Protein AF-A0A7S1NNT5-F1 (afdb_monomer_lite)

Foldseek 3Di:
DVLVVCPPPPPRDNVVSVVVLVVQLVVQLVVVCVVCVVVVHDDDPPDRDPCSNPNDQQDPVQLCPDPLLVVVVPDPDPVVLNVVLVVVSVLLNVQSVCVVVVHDRDDDDLDDDDDDDPPPCSVVSLLSSLVSCVSSVVDVDSDDDDDDPVQQDDPDPPVSVVSD

Sequence (164 aa):
RRLGRRRGTPGFGNARAVRTVFDQVRARQAARIKREQEDGDTPNLFLFVRDDLLGPRVTEQYIHSRDSYRELQAMEGLVPVKELVDTLVTLLVQNAEREELEKPLQYTVLNRIFLGNPGTGKTTVARIYAQLLADMGLLSKGEVLHKNPSDFIGSVLGSSEQQT

pLDDT: mean 88.94, std 9.74, range [48.22, 97.19]

Secondary structure (DSSP, 8-state):
-HHHHTTTSTT--HHHHHHHHHHHHHHHHHHHHHHHHHTT----TT---HHHHH-SPP-HHHHHTSHHHHHHHHSSS-HHHHHHHHHHHHHHHHHHHHHHTTPPPP-----------TTSSHHHHHHHHHHHHHHTTSSS--------GGGG--SSTT-HHHH-

InterPro domains:
  IPR000641 CbxX/CfxQ [PR00819] (71-85)
  IPR000641 CbxX/CfxQ [PR00819] (111-126)
  IPR000641 CbxX/CfxQ [PR00819] (149-163)
  IPR027417 P-loop containing nucleoside triphosphate hydrolase [G3DSA:3.40.50.300] (58-164)
  IPR027417 P-loop containing nucleoside triphosphate hydrolase [SSF52540] (82-162)
  IPR041627 CbbX, AAA lid domain [PF17866] (5-53)
  IPR050773 CbxX/CfxQ RuBisCO activation and ESX secretion [PTHR43392] (71-164)

Organism: NCBI:txid73025

Radius of gyration: 20.4 Å; chains: 1; bounding box: 50×32×65 Å

Structure (mmCIF, N/CA/C/O backbone):
data_AF-A0A7S1NNT5-F1
#
_entry.id   AF-A0A7S1NNT5-F1
#
loop_
_atom_site.group_PDB
_atom_site.id
_atom_site.type_symbol
_atom_site.label_atom_id
_atom_site.label_alt_id
_atom_site.label_comp_id
_atom_site.label_asym_id
_atom_site.label_entity_id
_atom_site.label_seq_id
_atom_site.pdbx_PDB_ins_code
_atom_site.Cartn_x
_atom_site.Cartn_y
_atom_site.Cartn_z
_atom_site.occupancy
_atom_site.B_iso_or_equiv
_atom_site.auth_seq_id
_atom_site.auth_comp_id
_atom_site.auth_asym_id
_atom_site.auth_atom_id
_atom_site.pdbx_PDB_model_num
ATOM 1 N N . ARG A 1 1 ? -21.087 4.881 -1.288 1.00 74.69 1 ARG A N 1
ATOM 2 C CA . ARG A 1 1 ? -20.471 5.314 -2.577 1.00 74.69 1 ARG A CA 1
ATOM 3 C C . ARG A 1 1 ? -19.445 4.326 -3.157 1.00 74.69 1 ARG A C 1
ATOM 5 O O . ARG A 1 1 ? -19.497 4.119 -4.364 1.00 74.69 1 ARG A O 1
ATOM 12 N N . ARG A 1 2 ? -18.579 3.667 -2.358 1.00 80.75 2 ARG A N 1
ATOM 13 C CA . ARG A 1 2 ? -17.596 2.659 -2.842 1.00 80.75 2 ARG A CA 1
ATOM 14 C C . ARG A 1 2 ? -18.181 1.608 -3.799 1.00 80.75 2 ARG A C 1
ATOM 16 O O . ARG A 1 2 ? -17.662 1.425 -4.891 1.00 80.75 2 ARG A O 1
ATOM 23 N N . LEU A 1 3 ? -19.307 0.992 -3.427 1.00 84.25 3 LEU A N 1
ATOM 24 C CA . LEU A 1 3 ? -20.035 0.040 -4.282 1.00 84.25 3 LEU A CA 1
ATOM 25 C C . LEU A 1 3 ? -20.477 0.651 -5.619 1.00 84.25 3 LEU A C 1
ATOM 27 O O . LEU A 1 3 ? -20.330 0.030 -6.665 1.00 84.25 3 LEU A O 1
ATOM 31 N N . GLY A 1 4 ? -20.998 1.879 -5.582 1.00 82.69 4 GLY A N 1
ATOM 32 C CA . GLY A 1 4 ? -21.503 2.583 -6.760 1.00 82.69 4 GLY A CA 1
ATOM 33 C C . GLY A 1 4 ? -20.412 2.937 -7.770 1.00 82.69 4 GLY A C 1
ATOM 34 O O . GLY A 1 4 ? -20.677 2.886 -8.964 1.00 82.69 4 GLY A O 1
ATOM 35 N N . ARG A 1 5 ? -19.180 3.216 -7.316 1.00 81.31 5 ARG A N 1
ATOM 36 C CA . ARG A 1 5 ? -18.036 3.516 -8.200 1.00 81.31 5 ARG A CA 1
ATOM 37 C C . ARG A 1 5 ? -17.629 2.338 -9.093 1.00 81.31 5 ARG A C 1
ATOM 39 O O . ARG A 1 5 ? -16.973 2.554 -10.099 1.00 81.31 5 ARG A O 1
ATOM 46 N N . ARG A 1 6 ? -18.015 1.108 -8.738 1.00 80.25 6 ARG A N 1
ATOM 47 C CA . ARG A 1 6 ? -17.735 -0.104 -9.528 1.00 80.25 6 ARG A CA 1
ATOM 48 C C . ARG A 1 6 ? -18.824 -0.417 -10.560 1.00 80.25 6 ARG A C 1
ATOM 50 O O . ARG A 1 6 ? -18.711 -1.395 -11.292 1.00 80.25 6 ARG A O 1
ATOM 57 N N . ARG A 1 7 ? -19.893 0.383 -10.631 1.00 83.69 7 ARG A N 1
ATOM 58 C CA . ARG A 1 7 ? -20.923 0.215 -11.663 1.00 83.69 7 ARG A CA 1
ATOM 59 C C . ARG A 1 7 ? -20.295 0.403 -13.044 1.00 83.69 7 ARG A C 1
ATOM 61 O O . ARG A 1 7 ? -19.544 1.347 -13.251 1.00 83.69 7 ARG A O 1
ATOM 68 N N . GLY A 1 8 ? -20.607 -0.501 -13.968 1.00 81.44 8 GLY A N 1
ATOM 69 C CA . GLY A 1 8 ? -20.080 -0.469 -15.334 1.00 81.44 8 GLY A CA 1
ATOM 70 C C . GLY A 1 8 ? -18.710 -1.130 -15.521 1.00 81.44 8 GLY A C 1
ATOM 71 O O . GLY A 1 8 ? -18.284 -1.277 -16.660 1.00 81.44 8 GLY A O 1
ATOM 72 N N . THR A 1 9 ? -18.031 -1.584 -14.458 1.00 82.25 9 THR A N 1
ATOM 73 C CA . THR A 1 9 ? -16.797 -2.375 -14.620 1.00 82.25 9 THR A CA 1
ATOM 74 C C . THR A 1 9 ? -17.120 -3.835 -14.965 1.00 82.25 9 THR A C 1
ATOM 76 O O . THR A 1 9 ? -18.069 -4.378 -14.384 1.00 82.25 9 THR A O 1
ATOM 79 N N . PRO A 1 10 ? -16.333 -4.511 -15.826 1.00 80.94 10 PRO A N 1
ATOM 80 C CA . PRO A 1 10 ? -16.507 -5.936 -16.114 1.00 80.94 10 PRO A CA 1
ATOM 81 C C . PRO A 1 10 ? -16.586 -6.788 -14.837 1.00 80.94 10 PRO A C 1
ATOM 83 O O . PRO A 1 10 ? -15.845 -6.570 -13.878 1.00 80.94 10 PRO A O 1
ATOM 86 N N . GLY A 1 11 ? -17.517 -7.746 -14.800 1.00 80.25 11 GLY A N 1
ATOM 87 C CA . GLY A 1 11 ? -17.720 -8.633 -13.645 1.00 80.25 11 GLY A CA 1
ATOM 88 C C . GLY A 1 11 ? -18.452 -8.010 -12.444 1.00 80.25 11 GLY A C 1
ATOM 89 O O . GLY A 1 11 ? -18.621 -8.676 -11.419 1.00 80.25 11 GLY A O 1
ATOM 90 N N . PHE A 1 12 ? -18.917 -6.759 -12.532 1.00 84.00 12 PHE A N 1
ATOM 91 C CA . PHE A 1 12 ? -19.724 -6.145 -11.478 1.00 84.00 12 PHE A CA 1
ATOM 92 C C . PHE A 1 12 ? -21.182 -6.628 -11.520 1.00 84.00 12 PHE A C 1
ATOM 94 O O . PHE A 1 12 ? -21.925 -6.331 -12.450 1.00 84.00 12 PHE A O 1
ATOM 101 N N . GLY A 1 13 ? -21.616 -7.323 -10.466 1.00 86.00 13 GLY A N 1
ATOM 102 C CA . GLY A 1 13 ? -23.023 -7.654 -10.231 1.00 86.00 13 GLY A CA 1
ATOM 103 C C . GLY A 1 13 ? -23.519 -7.000 -8.946 1.00 86.00 13 GLY A C 1
ATOM 104 O O . GLY A 1 13 ? -22.912 -7.209 -7.900 1.00 86.00 13 GLY A O 1
ATOM 105 N N . ASN A 1 14 ? -24.623 -6.246 -9.002 1.00 86.69 14 ASN A N 1
ATOM 106 C CA . ASN A 1 14 ? -25.142 -5.460 -7.869 1.00 86.69 14 ASN A CA 1
ATOM 107 C C . ASN A 1 14 ? -25.243 -6.278 -6.567 1.00 86.69 14 ASN A C 1
ATOM 109 O O . ASN A 1 14 ? -24.620 -5.925 -5.567 1.00 86.69 14 ASN A O 1
ATOM 113 N N . ALA A 1 15 ? -25.971 -7.400 -6.589 1.00 89.62 15 ALA A N 1
ATOM 114 C CA . ALA A 1 15 ? -26.180 -8.238 -5.406 1.00 89.62 15 ALA A CA 1
ATOM 115 C C . ALA A 1 15 ? -24.877 -8.880 -4.901 1.00 89.62 15 ALA A C 1
ATOM 117 O O . ALA A 1 15 ? -24.595 -8.868 -3.703 1.00 89.62 15 ALA A O 1
ATOM 118 N N . ARG A 1 16 ? -24.042 -9.389 -5.818 1.00 90.19 16 ARG A N 1
ATOM 119 C CA . ARG A 1 16 ? -22.742 -9.981 -5.474 1.00 90.19 16 ARG A CA 1
ATOM 120 C C . ARG A 1 16 ? -21.812 -8.948 -4.845 1.00 90.19 16 ARG A C 1
ATOM 122 O O . ARG A 1 16 ? -21.188 -9.241 -3.836 1.00 90.19 16 ARG A O 1
ATOM 129 N N . ALA A 1 17 ? -21.751 -7.743 -5.405 1.00 89.06 17 ALA A N 1
ATOM 130 C CA . ALA A 1 17 ? -20.915 -6.666 -4.897 1.00 89.06 17 ALA A CA 1
ATOM 131 C C . ALA A 1 17 ? -21.343 -6.244 -3.486 1.00 89.06 17 ALA A C 1
ATOM 133 O O . ALA A 1 17 ? -20.486 -6.119 -2.613 1.00 89.06 17 ALA A O 1
ATOM 134 N N . VAL A 1 18 ? -22.653 -6.081 -3.250 1.00 91.50 18 VAL A N 1
ATOM 135 C CA . VAL A 1 18 ? -23.197 -5.789 -1.912 1.00 91.50 18 VAL A CA 1
ATOM 136 C C . VAL A 1 18 ? -22.808 -6.886 -0.925 1.00 91.50 18 VAL A C 1
ATOM 138 O O . VAL A 1 18 ? -22.275 -6.570 0.136 1.00 91.50 18 VAL A O 1
ATOM 141 N N . ARG A 1 19 ? -22.995 -8.161 -1.293 1.00 93.31 19 ARG A N 1
ATOM 142 C CA . ARG A 1 19 ? -22.621 -9.300 -0.446 1.00 93.31 19 ARG A CA 1
ATOM 143 C C . ARG A 1 19 ? -21.130 -9.300 -0.116 1.00 93.31 19 ARG A C 1
ATOM 145 O O . ARG A 1 19 ? -20.777 -9.363 1.050 1.00 93.31 19 ARG A O 1
ATOM 152 N N . THR A 1 20 ? -20.264 -9.125 -1.114 1.00 91.31 20 THR A N 1
ATOM 153 C CA . THR A 1 20 ? -18.811 -9.061 -0.904 1.00 91.31 20 THR A CA 1
ATOM 154 C C . THR A 1 20 ? -18.411 -7.938 0.049 1.00 91.31 20 THR A C 1
ATOM 156 O O . THR A 1 20 ? -17.569 -8.150 0.916 1.00 91.31 20 THR A O 1
ATOM 159 N N . VAL A 1 21 ? -19.000 -6.746 -0.084 1.00 91.38 21 VAL A N 1
ATOM 160 C CA . VAL A 1 21 ? -18.708 -5.645 0.844 1.00 91.38 21 VAL A CA 1
ATOM 161 C C . VAL A 1 21 ? -19.213 -5.967 2.244 1.00 91.38 21 VAL A C 1
ATOM 163 O O . VAL A 1 21 ? -18.482 -5.754 3.204 1.00 91.38 21 VAL A O 1
ATOM 166 N N . PHE A 1 22 ? -20.416 -6.520 2.377 1.00 93.88 22 PHE A N 1
ATOM 167 C CA . PHE A 1 22 ? -20.957 -6.904 3.678 1.00 93.88 22 PHE A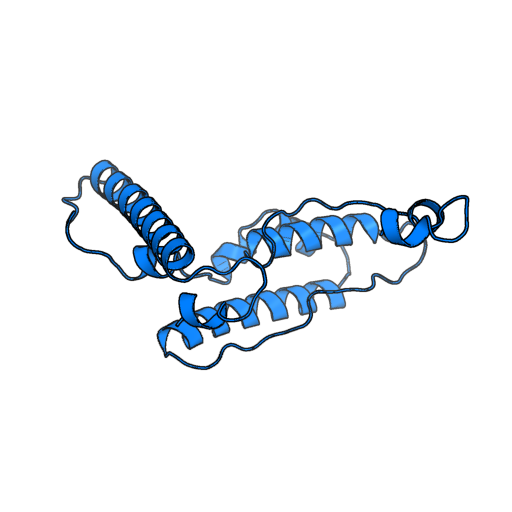 CA 1
ATOM 168 C C . PHE A 1 22 ? -20.101 -7.972 4.376 1.00 93.88 22 PHE A C 1
ATOM 170 O O . PHE A 1 22 ? -19.813 -7.841 5.564 1.00 93.88 22 PHE A O 1
ATOM 177 N N . ASP A 1 23 ? -19.618 -8.972 3.636 1.00 95.25 23 ASP A N 1
ATOM 178 C CA . ASP A 1 23 ? -18.717 -10.004 4.157 1.00 95.25 23 ASP A CA 1
ATOM 179 C C . ASP A 1 23 ? -17.395 -9.393 4.657 1.00 95.25 23 ASP A C 1
ATOM 181 O O . ASP A 1 23 ? -16.907 -9.754 5.728 1.00 95.25 23 ASP A O 1
ATOM 185 N N . GLN A 1 24 ? -16.844 -8.404 3.942 1.00 93.25 24 GLN A N 1
ATOM 186 C CA . GLN A 1 24 ? -15.652 -7.669 4.386 1.00 93.25 24 GLN A CA 1
ATOM 187 C C . GLN A 1 24 ? -15.903 -6.859 5.662 1.00 93.25 24 GLN A C 1
ATOM 189 O O . GLN A 1 24 ? -15.061 -6.861 6.559 1.00 93.25 24 GLN A O 1
ATOM 194 N N . VAL A 1 25 ? -17.049 -6.177 5.754 1.00 95.50 25 VAL A N 1
ATOM 195 C CA . VAL A 1 25 ? -17.431 -5.409 6.949 1.00 95.50 25 VAL A CA 1
ATOM 196 C C . VAL A 1 25 ? -17.554 -6.332 8.159 1.00 95.50 25 VAL A C 1
ATOM 198 O O . VAL A 1 25 ? -16.986 -6.046 9.210 1.00 95.50 25 VAL A O 1
ATOM 201 N N . ARG A 1 26 ? -18.217 -7.483 7.997 1.00 95.81 26 ARG A N 1
ATOM 202 C CA . ARG A 1 26 ? -18.342 -8.490 9.059 1.00 95.81 26 ARG A CA 1
ATOM 203 C C . ARG A 1 26 ? -17.001 -9.067 9.485 1.00 95.81 26 ARG A C 1
ATOM 205 O O . ARG A 1 26 ? -16.773 -9.230 10.678 1.00 95.81 26 ARG A O 1
ATOM 212 N N . ALA A 1 27 ? -16.110 -9.354 8.538 1.00 95.88 27 ALA A N 1
ATOM 213 C CA . ALA A 1 27 ? -14.779 -9.861 8.857 1.00 95.88 27 ALA A CA 1
ATOM 214 C C . ALA A 1 27 ? -13.978 -8.862 9.711 1.00 95.88 27 ALA A C 1
ATOM 216 O O . ALA A 1 27 ? -13.326 -9.260 10.675 1.00 95.88 27 ALA A O 1
ATOM 217 N N . ARG A 1 28 ? -14.065 -7.561 9.401 1.00 95.44 28 ARG A N 1
ATOM 218 C CA . ARG A 1 28 ? -13.421 -6.507 10.203 1.00 95.44 28 ARG A CA 1
ATOM 219 C C . ARG A 1 28 ? -14.061 -6.354 11.579 1.00 95.44 28 ARG A C 1
ATOM 221 O O . ARG A 1 28 ? -13.329 -6.316 12.563 1.00 95.44 28 ARG A O 1
ATOM 228 N N . GLN A 1 29 ? -15.393 -6.365 11.650 1.00 96.62 29 GLN A N 1
ATOM 229 C CA . GLN A 1 29 ? -16.121 -6.316 12.919 1.00 96.62 29 GLN A CA 1
ATOM 230 C C . GLN A 1 29 ? -15.728 -7.487 13.827 1.00 96.62 29 GLN A C 1
ATOM 232 O O . GLN A 1 29 ? -15.415 -7.282 14.994 1.00 96.62 29 GLN A O 1
ATOM 237 N N . ALA A 1 30 ? -15.677 -8.708 13.286 1.00 96.19 30 ALA A N 1
ATOM 238 C CA . ALA A 1 30 ? -15.267 -9.893 14.033 1.00 96.19 30 ALA A CA 1
ATOM 239 C C . ALA A 1 30 ? -13.826 -9.774 14.558 1.00 96.19 30 ALA A C 1
ATOM 241 O O . ALA A 1 30 ? -13.562 -10.109 15.710 1.00 96.19 30 ALA A O 1
ATOM 242 N N . ALA A 1 31 ? -12.903 -9.257 13.739 1.00 95.50 31 ALA A N 1
ATOM 243 C CA . ALA A 1 31 ? -11.523 -9.025 14.158 1.00 95.50 31 ALA A CA 1
ATOM 244 C C . ALA A 1 31 ? -11.416 -7.971 15.273 1.00 95.50 31 ALA A C 1
ATOM 246 O O . ALA A 1 31 ? -10.622 -8.150 16.193 1.00 95.50 31 ALA A O 1
ATOM 247 N N . ARG A 1 32 ? -12.215 -6.898 15.214 1.00 95.38 32 ARG A N 1
ATOM 248 C CA . ARG A 1 32 ? -12.281 -5.873 16.264 1.00 95.38 32 ARG A CA 1
ATOM 249 C C . ARG A 1 32 ? -12.869 -6.424 17.563 1.00 95.38 32 ARG A C 1
ATOM 251 O O . ARG A 1 32 ? -12.232 -6.288 18.597 1.00 95.38 32 ARG A O 1
ATOM 258 N N . ILE A 1 33 ? -14.027 -7.088 17.498 1.00 96.31 33 ILE A N 1
ATOM 259 C CA . ILE A 1 33 ? -14.698 -7.708 18.656 1.00 96.31 33 ILE A CA 1
ATOM 260 C C . ILE A 1 33 ? -13.743 -8.652 19.386 1.00 96.31 33 ILE A C 1
ATOM 262 O O . ILE A 1 33 ? -13.663 -8.615 20.608 1.00 96.31 33 ILE A O 1
ATOM 266 N N . LYS A 1 34 ? -13.000 -9.475 18.637 1.00 96.50 34 LYS A N 1
ATOM 267 C CA . LYS A 1 34 ? -12.013 -10.387 19.216 1.00 96.50 34 LYS A CA 1
ATOM 268 C C . LYS A 1 34 ? -10.930 -9.637 20.004 1.00 96.50 34 LYS A C 1
ATOM 270 O O . LYS A 1 34 ? -10.613 -10.059 21.106 1.00 96.50 34 LYS A O 1
ATOM 275 N N . ARG A 1 35 ? -10.395 -8.537 19.461 1.00 94.94 35 ARG A N 1
ATOM 276 C CA . ARG A 1 35 ? -9.385 -7.715 20.152 1.00 94.94 35 ARG A CA 1
ATOM 277 C C . ARG A 1 35 ? -9.944 -7.064 21.414 1.00 94.94 35 ARG A C 1
ATOM 279 O O . ARG A 1 35 ? -9.340 -7.198 22.461 1.00 94.94 35 ARG A O 1
ATOM 286 N N . GLU A 1 36 ? -11.125 -6.450 21.329 1.00 95.31 36 GLU A N 1
ATOM 287 C CA . GLU A 1 36 ? -11.796 -5.842 22.491 1.00 95.31 36 GLU A CA 1
ATOM 288 C C . GLU A 1 36 ? -11.998 -6.876 23.617 1.00 95.31 36 GLU A C 1
ATOM 290 O O . GLU A 1 36 ? -11.736 -6.590 24.778 1.00 95.31 36 GLU A O 1
ATOM 295 N N . GLN A 1 37 ? -12.372 -8.118 23.285 1.00 94.88 37 GLN A N 1
ATOM 296 C CA . GLN A 1 37 ? -12.475 -9.200 24.275 1.00 94.88 37 GLN A CA 1
ATOM 297 C C . GLN A 1 37 ? -11.127 -9.595 24.888 1.00 94.88 37 GLN A C 1
ATOM 299 O O . GLN A 1 37 ? -11.064 -9.867 26.085 1.00 94.88 37 GLN A O 1
ATOM 304 N N . GLU A 1 38 ? -10.068 -9.666 24.078 1.00 96.19 38 GLU A N 1
ATOM 305 C CA . GLU A 1 38 ? -8.704 -9.957 24.543 1.00 96.19 38 GLU A CA 1
ATOM 306 C C . GLU A 1 38 ? -8.176 -8.853 25.474 1.00 96.19 38 GLU A C 1
ATOM 308 O O . GLU A 1 38 ? -7.483 -9.158 26.444 1.00 96.19 38 GLU A O 1
ATOM 313 N N . ASP A 1 39 ? -8.578 -7.603 25.235 1.00 96.25 39 ASP A N 1
ATOM 314 C CA . ASP A 1 39 ? -8.240 -6.435 26.056 1.00 96.25 39 ASP A CA 1
ATOM 315 C C . ASP A 1 39 ? -9.115 -6.313 27.327 1.00 96.25 39 ASP A C 1
ATOM 317 O O . ASP A 1 39 ? -8.860 -5.469 28.187 1.00 96.25 39 ASP A O 1
ATOM 321 N N . GLY A 1 40 ? -10.116 -7.188 27.492 1.00 95.00 40 GLY A N 1
ATOM 322 C CA . GLY A 1 40 ? -11.021 -7.214 28.648 1.00 95.00 40 GLY A CA 1
ATOM 323 C C . GLY A 1 40 ? -12.235 -6.285 28.537 1.00 95.00 40 GLY A C 1
ATOM 324 O O . GLY A 1 40 ? -12.980 -6.135 29.509 1.00 95.00 40 GLY A O 1
ATOM 325 N N . ASP A 1 41 ? -12.467 -5.690 27.368 1.00 95.25 41 ASP A N 1
ATOM 326 C CA . ASP A 1 41 ? -13.622 -4.841 27.093 1.00 95.25 41 ASP A CA 1
ATOM 327 C C . ASP A 1 41 ? -14.894 -5.662 26.820 1.00 95.25 41 ASP A C 1
ATOM 329 O O . ASP A 1 41 ? -14.874 -6.851 26.493 1.00 95.25 41 ASP A O 1
ATOM 333 N N . THR A 1 42 ? -16.052 -5.001 26.924 1.00 94.44 42 THR A N 1
ATOM 334 C CA . THR A 1 42 ? -17.351 -5.579 26.544 1.00 94.44 42 THR A CA 1
ATOM 335 C C . THR A 1 42 ? -17.795 -5.028 25.183 1.00 94.44 42 THR A C 1
ATOM 337 O O . THR A 1 42 ? -18.385 -3.944 25.125 1.00 94.44 42 THR A O 1
ATOM 340 N N . PRO A 1 43 ? -17.543 -5.745 24.072 1.00 93.31 43 PRO A N 1
ATOM 341 C CA . PRO A 1 43 ? -17.837 -5.254 22.730 1.00 93.31 43 PRO A CA 1
ATOM 342 C C . PRO A 1 43 ? -19.343 -5.208 22.444 1.00 93.31 43 PRO A C 1
ATOM 344 O O . PRO A 1 43 ? -20.099 -6.118 22.795 1.00 93.31 43 PRO A O 1
ATOM 347 N N . ASN A 1 44 ? -19.789 -4.200 21.690 1.00 94.31 44 ASN A N 1
ATOM 348 C CA . ASN A 1 44 ? -21.151 -4.172 21.156 1.00 94.31 44 ASN A CA 1
ATOM 349 C C . ASN A 1 44 ? -21.239 -4.944 19.826 1.00 94.31 44 ASN A C 1
ATOM 351 O O . ASN A 1 44 ? -20.818 -4.457 18.774 1.00 94.31 44 ASN A O 1
ATOM 355 N N . LEU A 1 45 ? -21.846 -6.133 19.867 1.00 93.12 45 LEU A N 1
ATOM 356 C CA . LEU A 1 45 ? -21.996 -7.032 18.714 1.00 93.12 45 LEU A CA 1
ATOM 357 C C . LEU A 1 45 ? -22.938 -6.494 17.621 1.00 93.12 45 LEU A C 1
ATOM 359 O O . LEU A 1 45 ? -22.852 -6.908 16.464 1.00 93.12 45 LEU A O 1
ATOM 363 N N . PHE A 1 46 ? -23.836 -5.572 17.974 1.00 94.12 46 PHE A N 1
ATOM 364 C CA . PHE A 1 46 ? -24.850 -5.022 17.071 1.00 94.12 46 PHE A CA 1
ATOM 365 C C . PHE A 1 46 ? -24.438 -3.689 16.441 1.00 94.12 46 PHE A C 1
ATOM 367 O O . PHE A 1 46 ? -25.187 -3.136 15.635 1.00 94.12 46 PHE A O 1
ATOM 374 N N . LEU A 1 47 ? -23.254 -3.174 16.783 1.00 94.62 47 LEU A N 1
ATOM 375 C CA . LEU A 1 47 ? -22.747 -1.910 16.270 1.00 94.62 47 LEU A CA 1
ATOM 376 C C . LEU A 1 47 ? -21.615 -2.143 15.266 1.00 94.62 47 LEU A C 1
ATOM 378 O O . LEU A 1 47 ? -20.589 -2.750 15.587 1.00 94.62 47 LEU A O 1
ATOM 382 N N . PHE A 1 48 ? -21.793 -1.605 14.060 1.00 94.94 48 PHE A N 1
ATOM 383 C CA . PHE A 1 48 ? -20.695 -1.385 13.125 1.00 94.94 48 PHE A CA 1
ATOM 384 C C . PHE A 1 48 ? -20.082 -0.015 13.381 1.00 94.94 48 PHE A C 1
ATOM 386 O O . PHE A 1 48 ? -20.793 0.991 13.405 1.00 94.94 48 PHE A O 1
ATOM 393 N N . VAL A 1 49 ? -18.761 0.029 13.522 1.00 93.69 49 VAL A N 1
ATOM 394 C CA . VAL A 1 49 ? -18.018 1.289 13.618 1.00 93.69 49 VAL A CA 1
ATOM 395 C C . VAL A 1 49 ? -17.435 1.683 12.261 1.00 93.69 49 VAL A C 1
ATOM 397 O O . VAL A 1 49 ? -17.447 0.916 11.295 1.00 93.69 49 VAL A O 1
ATOM 400 N N . ARG A 1 50 ? -16.895 2.903 12.183 1.00 91.00 50 ARG A N 1
ATOM 401 C CA . ARG A 1 50 ? -16.284 3.462 10.969 1.00 91.00 50 ARG A CA 1
ATOM 402 C C . ARG A 1 50 ? -15.263 2.512 10.333 1.00 91.00 50 ARG A C 1
ATOM 404 O O . ARG A 1 50 ? -15.299 2.320 9.119 1.00 91.00 50 ARG A O 1
ATOM 411 N N . ASP A 1 51 ? -14.394 1.895 11.130 1.00 91.50 51 ASP A N 1
ATOM 412 C CA . ASP A 1 51 ? -13.339 1.002 10.631 1.00 91.50 51 ASP A CA 1
ATOM 413 C C . ASP A 1 51 ? -13.872 -0.351 10.140 1.00 91.50 51 ASP A C 1
ATOM 415 O O . ASP A 1 51 ? -13.295 -0.933 9.218 1.00 91.50 51 ASP A O 1
ATOM 419 N N . ASP A 1 52 ? -15.018 -0.814 10.648 1.00 94.06 52 ASP A N 1
ATOM 420 C CA . ASP A 1 52 ? -15.687 -2.001 10.105 1.00 94.06 52 ASP A CA 1
ATOM 421 C C . ASP A 1 52 ? -16.140 -1.708 8.661 1.00 94.06 52 ASP A C 1
ATOM 423 O O . ASP A 1 52 ? -15.884 -2.478 7.730 1.00 94.06 52 ASP A O 1
ATOM 427 N N . LEU A 1 53 ? -16.733 -0.529 8.443 1.00 91.19 53 LEU A N 1
ATOM 428 C CA . LEU A 1 53 ? -17.257 -0.092 7.146 1.00 91.19 53 LEU A CA 1
ATOM 429 C C . LEU A 1 53 ? -16.151 0.256 6.141 1.00 91.19 53 LEU A C 1
ATOM 431 O O . LEU A 1 53 ? -16.164 -0.198 4.990 1.00 91.19 53 LEU A O 1
ATOM 435 N N . LEU A 1 54 ? -15.190 1.075 6.563 1.00 86.81 54 LEU A N 1
ATOM 436 C CA . LEU A 1 54 ? -14.199 1.685 5.677 1.00 86.81 54 LEU A CA 1
ATOM 437 C C . LEU A 1 54 ? -12.846 0.967 5.685 1.00 86.81 54 LEU A C 1
ATOM 439 O O . LEU A 1 54 ? -12.073 1.152 4.741 1.00 86.81 54 LEU A O 1
ATOM 443 N N . GLY A 1 55 ? -12.594 0.092 6.658 1.00 87.38 55 GLY A N 1
ATOM 444 C CA . GLY A 1 55 ? -11.256 -0.421 6.947 1.00 87.38 55 GLY A CA 1
ATOM 445 C C . GLY A 1 55 ? -10.457 0.551 7.815 1.00 87.38 55 GLY A C 1
ATOM 446 O O . GLY A 1 55 ? -10.889 1.689 7.987 1.00 87.38 55 GLY A O 1
ATOM 447 N N . PRO A 1 56 ? -9.295 0.134 8.343 1.00 83.19 56 PRO A N 1
ATOM 448 C CA . PRO A 1 56 ? -8.438 1.014 9.134 1.00 83.19 56 PRO A CA 1
ATOM 449 C C . PRO A 1 56 ? -8.081 2.275 8.342 1.00 83.19 56 PRO A C 1
ATOM 451 O O . PRO A 1 56 ? -7.907 2.226 7.119 1.00 83.19 56 PRO A O 1
ATOM 454 N N . ARG A 1 57 ? -7.988 3.419 9.029 1.00 81.94 57 ARG A N 1
ATOM 455 C CA . ARG A 1 57 ? -7.462 4.640 8.406 1.00 81.94 57 ARG A CA 1
ATOM 456 C C . ARG A 1 57 ? -6.038 4.377 7.940 1.00 81.94 57 ARG A C 1
ATOM 458 O O . ARG A 1 57 ? -5.191 3.966 8.728 1.00 81.94 57 ARG A O 1
ATOM 465 N N . VAL A 1 58 ? -5.784 4.636 6.662 1.00 83.50 58 VAL A N 1
ATOM 466 C CA . VAL A 1 58 ? -4.410 4.688 6.181 1.00 83.50 58 VAL A CA 1
ATOM 467 C C . VAL A 1 58 ? -3.801 5.978 6.709 1.00 83.50 58 VAL A C 1
ATOM 469 O O . VAL A 1 58 ? -4.346 7.056 6.481 1.00 83.50 58 VAL A O 1
ATOM 472 N N . THR A 1 59 ? -2.702 5.848 7.440 1.00 89.56 59 THR A N 1
ATOM 473 C CA . THR A 1 59 ? -1.923 6.967 7.968 1.00 89.56 59 THR A CA 1
ATOM 474 C C . THR A 1 59 ? -0.518 6.927 7.391 1.00 89.56 59 THR A C 1
ATOM 476 O O . THR A 1 59 ? -0.035 5.867 6.981 1.00 89.56 59 THR A O 1
ATOM 479 N N . GLU A 1 60 ? 0.159 8.072 7.397 1.00 92.12 60 GLU A N 1
ATOM 480 C CA . GLU A 1 60 ? 1.570 8.138 7.014 1.00 92.12 60 GLU A CA 1
ATOM 481 C C . GLU A 1 60 ? 2.408 7.209 7.892 1.00 92.12 60 GLU A C 1
ATOM 483 O O . GLU A 1 60 ? 3.164 6.394 7.379 1.00 92.12 60 GLU A O 1
ATOM 488 N N . GLN A 1 61 ? 2.193 7.231 9.213 1.00 92.06 61 GLN A N 1
ATOM 489 C CA . GLN A 1 61 ? 2.910 6.368 10.156 1.00 92.06 61 GLN A CA 1
ATOM 490 C C . GLN A 1 61 ? 2.732 4.882 9.829 1.00 92.06 61 GLN A C 1
ATOM 492 O O . GLN A 1 61 ? 3.699 4.122 9.892 1.00 92.06 61 GLN A O 1
ATOM 497 N N . TYR A 1 62 ? 1.519 4.464 9.455 1.00 90.69 62 TYR A N 1
ATOM 498 C CA . TYR A 1 62 ? 1.263 3.086 9.051 1.00 90.69 62 TYR A CA 1
ATOM 499 C C . TYR A 1 62 ? 2.099 2.696 7.827 1.00 90.69 62 TYR A C 1
ATOM 501 O O . TYR A 1 62 ? 2.740 1.647 7.855 1.00 90.69 62 TYR A O 1
ATOM 509 N N . ILE A 1 63 ? 2.153 3.533 6.786 1.00 92.62 63 ILE A N 1
ATOM 510 C CA . ILE A 1 63 ? 2.970 3.244 5.598 1.00 92.62 63 ILE A CA 1
ATOM 511 C C . ILE A 1 63 ? 4.469 3.336 5.912 1.00 92.62 63 ILE A C 1
ATOM 513 O O . ILE A 1 63 ? 5.222 2.445 5.531 1.00 92.62 63 ILE A O 1
ATOM 517 N N . HIS A 1 64 ? 4.905 4.333 6.682 1.00 94.31 64 HIS A N 1
ATOM 518 C CA . HIS A 1 64 ? 6.313 4.517 7.052 1.00 94.31 64 HIS A CA 1
ATOM 519 C C . HIS A 1 64 ? 6.857 3.381 7.931 1.00 94.31 64 HIS A C 1
ATOM 521 O O . HIS A 1 64 ? 8.064 3.136 7.976 1.00 94.31 64 HIS A O 1
ATOM 527 N N . SER A 1 65 ? 5.973 2.669 8.636 1.00 94.25 65 SER A N 1
ATOM 528 C CA . SER A 1 65 ? 6.333 1.479 9.411 1.00 94.25 65 SER A CA 1
ATOM 529 C C . SER A 1 65 ? 6.571 0.226 8.564 1.00 94.25 65 SER A C 1
ATOM 531 O O . SER A 1 65 ? 7.100 -0.750 9.091 1.00 94.25 65 SER A O 1
ATOM 533 N N . ARG A 1 66 ? 6.198 0.234 7.276 1.00 95.19 66 ARG A N 1
ATOM 534 C CA . ARG A 1 66 ? 6.338 -0.925 6.388 1.00 95.19 66 ARG A CA 1
ATOM 535 C C . ARG A 1 66 ? 7.790 -1.128 5.981 1.00 95.19 66 ARG A C 1
ATOM 537 O O . ARG A 1 66 ? 8.504 -0.169 5.686 1.00 95.19 66 ARG A O 1
ATOM 544 N N . ASP A 1 67 ? 8.199 -2.391 5.906 1.00 96.19 67 ASP A N 1
ATOM 545 C CA . ASP A 1 67 ? 9.564 -2.758 5.524 1.00 96.19 67 ASP A CA 1
ATOM 546 C C . ASP A 1 67 ? 9.908 -2.261 4.120 1.00 96.19 67 ASP A C 1
ATOM 548 O O . ASP A 1 67 ? 11.003 -1.757 3.914 1.00 96.19 67 ASP A O 1
ATOM 552 N N . SER A 1 68 ? 8.955 -2.298 3.184 1.00 95.50 68 SER A N 1
ATOM 553 C CA . SER A 1 68 ? 9.131 -1.801 1.813 1.00 95.50 68 SER A CA 1
ATOM 554 C C . SER A 1 68 ? 9.477 -0.305 1.764 1.00 95.50 68 SER A C 1
ATOM 556 O O . SER A 1 68 ? 10.371 0.111 1.026 1.00 95.50 68 SER A O 1
ATOM 558 N N . TYR A 1 69 ? 8.820 0.511 2.594 1.00 96.56 69 TYR A N 1
ATOM 559 C CA . TYR A 1 69 ? 9.113 1.938 2.715 1.00 96.56 69 TYR A CA 1
ATOM 560 C C . TYR A 1 69 ? 10.496 2.171 3.323 1.00 96.56 69 TYR A C 1
ATOM 562 O O . TYR A 1 69 ? 11.286 2.954 2.798 1.00 96.56 69 TYR A O 1
ATOM 570 N N . ARG A 1 70 ? 10.822 1.455 4.404 1.00 97.19 70 ARG A N 1
ATOM 571 C CA . ARG A 1 70 ? 12.133 1.551 5.062 1.00 97.19 70 ARG A CA 1
ATOM 572 C C . ARG A 1 70 ? 13.269 1.092 4.152 1.00 97.19 70 ARG A C 1
ATOM 574 O O . ARG A 1 70 ? 14.300 1.755 4.109 1.00 97.19 70 ARG A O 1
ATOM 581 N N . GLU A 1 71 ? 13.064 0.010 3.402 1.00 96.38 71 GLU A N 1
ATOM 582 C CA . GLU A 1 71 ? 14.003 -0.512 2.405 1.00 96.38 71 GLU A CA 1
ATOM 583 C C . GLU A 1 71 ? 14.286 0.557 1.345 1.00 96.38 71 GLU A C 1
ATOM 585 O O . GLU A 1 71 ? 15.450 0.854 1.089 1.00 96.38 71 GLU A O 1
ATOM 590 N N . LEU A 1 72 ? 13.251 1.213 0.801 1.00 96.00 72 LEU A N 1
ATOM 591 C CA . LEU A 1 72 ? 13.431 2.313 -0.152 1.00 96.00 72 LEU A CA 1
ATOM 592 C C . LEU A 1 72 ? 14.212 3.485 0.454 1.00 96.00 72 LEU A C 1
ATOM 594 O O . LEU A 1 72 ? 15.124 4.014 -0.181 1.00 96.00 72 LEU A O 1
ATOM 598 N N . GLN A 1 73 ? 13.851 3.909 1.666 1.00 96.12 73 GLN A N 1
ATOM 599 C CA . GLN A 1 73 ? 14.485 5.055 2.321 1.00 96.12 73 GLN A CA 1
ATOM 600 C C . GLN A 1 73 ? 15.960 4.791 2.654 1.00 96.12 73 GLN A C 1
ATOM 602 O O . GLN A 1 73 ? 16.774 5.710 2.543 1.00 96.12 73 GLN A O 1
ATOM 607 N N . ALA A 1 74 ? 16.314 3.544 2.979 1.00 95.94 74 ALA A N 1
ATOM 608 C CA . ALA A 1 74 ? 17.683 3.116 3.259 1.00 95.94 74 ALA A CA 1
ATOM 609 C C . ALA A 1 74 ? 18.589 3.066 2.015 1.00 95.94 74 ALA A C 1
ATOM 611 O O . ALA A 1 74 ? 19.809 3.109 2.157 1.00 95.94 74 ALA A O 1
ATOM 612 N N . MET A 1 75 ? 18.031 2.990 0.801 1.00 93.06 75 MET A N 1
ATOM 613 C CA . MET A 1 75 ? 18.836 3.034 -0.424 1.00 93.06 75 MET A CA 1
ATOM 614 C C . MET A 1 75 ? 19.484 4.412 -0.600 1.00 93.06 75 MET A C 1
ATOM 616 O O . MET A 1 75 ? 18.817 5.443 -0.490 1.00 93.06 75 MET A O 1
ATOM 620 N N . GLU A 1 76 ? 20.775 4.445 -0.925 1.00 91.69 76 GLU A N 1
ATOM 621 C CA . GLU A 1 76 ? 21.481 5.700 -1.187 1.00 91.69 76 GLU A CA 1
ATOM 622 C C . GLU A 1 76 ? 20.983 6.375 -2.475 1.00 91.69 76 GLU A C 1
ATOM 624 O O . GLU A 1 76 ? 20.767 5.737 -3.509 1.00 91.69 76 GLU A O 1
ATOM 629 N N . GLY A 1 77 ? 20.794 7.695 -2.417 1.00 89.81 77 GLY A N 1
ATOM 630 C CA . GLY A 1 77 ? 20.255 8.474 -3.529 1.00 89.81 77 GLY A CA 1
ATOM 631 C C . GLY A 1 77 ? 18.760 8.232 -3.761 1.00 89.81 77 GLY A C 1
ATOM 632 O O . GLY A 1 77 ? 17.965 8.231 -2.821 1.00 89.81 77 GLY A O 1
ATOM 633 N N . LEU A 1 78 ? 18.371 8.090 -5.034 1.00 91.00 78 LEU A N 1
ATOM 634 C CA . LEU A 1 78 ? 16.985 7.869 -5.480 1.00 91.00 78 LEU A CA 1
ATOM 635 C C . LEU A 1 78 ? 15.977 8.940 -5.025 1.00 91.00 78 LEU A C 1
ATOM 637 O O . LEU A 1 78 ? 14.789 8.648 -4.906 1.00 91.00 78 LEU A O 1
ATOM 641 N N . VAL A 1 79 ? 16.430 10.181 -4.820 1.00 93.06 79 VAL A N 1
ATOM 642 C CA . VAL A 1 79 ? 15.587 11.301 -4.360 1.00 93.06 79 VAL A CA 1
ATOM 643 C C . VAL A 1 79 ? 14.266 11.407 -5.140 1.00 93.06 79 VAL A C 1
ATOM 645 O O . VAL A 1 79 ? 13.221 11.370 -4.493 1.00 93.06 79 VAL A O 1
ATOM 648 N N . PRO A 1 80 ? 14.247 11.371 -6.492 1.00 92.38 80 PRO A N 1
ATOM 649 C CA . PRO A 1 80 ? 12.987 11.481 -7.234 1.00 92.38 80 PRO A CA 1
ATOM 650 C C . PRO A 1 80 ? 12.012 10.323 -6.977 1.00 92.38 80 PRO A C 1
ATOM 652 O O . PRO A 1 80 ? 10.799 10.488 -7.078 1.00 92.38 80 PRO A O 1
ATOM 655 N N . VAL A 1 81 ? 12.525 9.127 -6.667 1.00 92.81 81 VAL A N 1
ATOM 656 C CA . VAL A 1 81 ? 11.688 7.956 -6.365 1.00 92.81 81 VAL A CA 1
ATOM 657 C C . VAL A 1 81 ? 11.090 8.084 -4.967 1.00 92.81 81 VAL A C 1
ATOM 659 O O . VAL A 1 81 ? 9.909 7.794 -4.791 1.00 92.81 81 VAL A O 1
ATOM 662 N N . LYS A 1 82 ? 11.886 8.538 -3.993 1.00 95.44 82 LYS A N 1
ATOM 663 C CA . LYS A 1 82 ? 11.447 8.760 -2.610 1.00 95.44 82 LYS A CA 1
ATOM 664 C C . LYS A 1 82 ? 10.353 9.830 -2.552 1.00 95.44 82 LYS A C 1
ATOM 666 O O . LYS A 1 82 ? 9.261 9.539 -2.082 1.00 95.44 82 LYS A O 1
ATOM 671 N N . GLU A 1 83 ? 10.579 10.985 -3.179 1.00 95.44 83 GLU A N 1
ATOM 672 C CA . GLU A 1 83 ? 9.588 12.072 -3.270 1.00 95.44 83 GLU A CA 1
ATOM 673 C C . GLU A 1 83 ? 8.283 11.626 -3.948 1.00 95.44 83 GLU A C 1
ATOM 675 O O . GLU A 1 83 ? 7.178 11.996 -3.537 1.00 95.44 83 GLU A O 1
ATOM 680 N N . LEU A 1 84 ? 8.387 10.792 -4.988 1.00 94.38 84 LEU A N 1
ATOM 681 C CA . LEU A 1 84 ? 7.218 10.232 -5.656 1.00 94.38 84 LEU A CA 1
ATOM 682 C C . LEU A 1 84 ? 6.421 9.312 -4.728 1.00 94.38 84 LEU A C 1
ATOM 684 O O . LEU A 1 84 ? 5.190 9.350 -4.744 1.00 94.38 84 LEU A O 1
ATOM 688 N N . VAL A 1 85 ? 7.097 8.472 -3.945 1.00 94.94 85 VAL A N 1
ATOM 689 C CA . VAL A 1 85 ? 6.438 7.593 -2.973 1.00 94.94 85 VAL A CA 1
ATOM 690 C C . VAL A 1 85 ? 5.771 8.418 -1.879 1.00 94.94 85 VAL A C 1
ATOM 692 O O . VAL A 1 85 ? 4.597 8.183 -1.606 1.00 94.94 85 VAL A O 1
ATOM 695 N N . ASP A 1 86 ? 6.434 9.443 -1.353 1.00 95.38 86 ASP A N 1
ATOM 696 C CA . ASP A 1 86 ? 5.864 10.338 -0.338 1.00 95.38 86 ASP A CA 1
ATOM 697 C C . ASP A 1 86 ? 4.623 11.076 -0.867 1.00 95.38 86 ASP A C 1
ATOM 699 O O . ASP A 1 86 ? 3.608 11.212 -0.176 1.00 95.38 86 ASP A O 1
ATOM 703 N N . THR A 1 87 ? 4.642 11.460 -2.148 1.00 95.06 87 THR A N 1
ATOM 704 C CA . THR A 1 87 ? 3.475 12.033 -2.834 1.00 95.06 87 THR A CA 1
ATOM 705 C C . THR A 1 87 ? 2.312 11.036 -2.901 1.00 95.06 87 THR A C 1
ATOM 707 O O . THR A 1 87 ? 1.156 11.415 -2.699 1.00 95.06 87 THR A O 1
ATOM 710 N N . LEU A 1 88 ? 2.587 9.753 -3.168 1.00 94.88 88 LEU A N 1
ATOM 711 C CA . LEU A 1 88 ? 1.557 8.707 -3.182 1.00 94.88 88 LEU A CA 1
ATOM 712 C C . LEU A 1 88 ? 0.972 8.460 -1.788 1.00 94.88 88 LEU A C 1
ATOM 714 O O . LEU A 1 88 ? -0.246 8.318 -1.667 1.00 94.88 88 LEU A O 1
ATOM 718 N N . VAL A 1 89 ? 1.811 8.451 -0.748 1.00 94.81 89 VAL A N 1
ATOM 719 C CA . VAL A 1 89 ? 1.363 8.330 0.648 1.00 94.81 89 VAL A CA 1
ATOM 720 C C . VAL A 1 89 ? 0.453 9.502 1.013 1.00 94.81 89 VAL A C 1
ATOM 722 O O . VAL A 1 89 ? -0.672 9.287 1.467 1.00 94.81 89 VAL A O 1
ATOM 725 N N . THR A 1 90 ? 0.887 10.729 0.718 1.00 95.00 90 THR A N 1
ATOM 726 C CA . THR A 1 90 ? 0.104 11.953 0.946 1.00 95.00 90 THR A CA 1
ATOM 727 C C . THR A 1 90 ? -1.257 11.884 0.249 1.00 95.00 90 THR A C 1
ATOM 729 O O . THR A 1 90 ? -2.297 12.121 0.867 1.00 95.00 90 THR A O 1
ATOM 732 N N . LEU A 1 91 ? -1.279 11.498 -1.032 1.00 94.62 91 LEU A N 1
ATOM 733 C CA . LEU A 1 91 ? -2.511 11.348 -1.809 1.00 94.62 91 LEU A CA 1
ATOM 734 C C . LEU A 1 91 ? -3.469 10.326 -1.178 1.00 94.62 91 LEU A C 1
ATOM 736 O O . LEU A 1 91 ? -4.684 10.532 -1.169 1.00 94.62 91 LEU A O 1
ATOM 740 N N . LEU A 1 92 ? -2.939 9.218 -0.661 1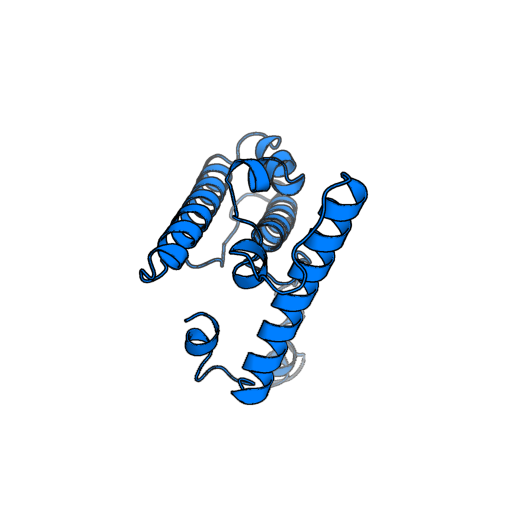.00 92.88 92 LEU A N 1
ATOM 741 C CA . LEU A 1 92 ? -3.729 8.152 -0.051 1.00 92.88 92 LEU A CA 1
ATOM 742 C C . LEU A 1 92 ? -4.391 8.608 1.254 1.00 92.88 92 LEU A C 1
ATOM 744 O O . LEU A 1 92 ? -5.588 8.374 1.440 1.00 92.88 92 LEU A O 1
ATOM 748 N N . VAL A 1 93 ? -3.644 9.310 2.110 1.00 93.31 93 VAL A N 1
ATOM 749 C CA . VAL A 1 93 ? -4.159 9.893 3.360 1.00 93.31 93 VAL A CA 1
ATOM 750 C C . VAL A 1 93 ? -5.233 10.938 3.059 1.00 93.31 93 VAL A C 1
ATOM 752 O O . VAL A 1 93 ? -6.349 10.847 3.574 1.00 93.31 93 VAL A O 1
ATOM 755 N N . GLN A 1 94 ? -4.964 11.860 2.130 1.00 94.00 94 GLN A N 1
ATOM 756 C CA . GLN A 1 94 ? -5.950 12.853 1.696 1.00 94.00 94 GLN A CA 1
ATOM 757 C C . GLN A 1 94 ? -7.211 12.197 1.125 1.00 94.00 94 GLN A C 1
ATOM 759 O O . GLN A 1 94 ? -8.328 12.639 1.389 1.00 94.00 94 GLN A O 1
ATOM 764 N N . ASN A 1 95 ? -7.073 11.123 0.345 1.00 92.50 95 ASN A N 1
ATOM 765 C CA . ASN A 1 95 ? -8.222 10.396 -0.186 1.00 92.50 95 ASN A CA 1
ATOM 766 C C . ASN A 1 95 ? -9.046 9.703 0.903 1.00 92.50 95 ASN A C 1
ATOM 768 O O . ASN A 1 95 ? -10.270 9.647 0.766 1.00 92.50 95 ASN A O 1
ATOM 772 N N . ALA A 1 96 ? -8.417 9.214 1.974 1.00 89.69 96 ALA A N 1
ATOM 773 C CA . ALA A 1 96 ? -9.134 8.652 3.114 1.00 89.69 96 ALA A CA 1
ATOM 774 C C . ALA A 1 96 ? -10.020 9.712 3.792 1.00 89.69 96 ALA A C 1
ATOM 776 O O . ALA A 1 96 ? -11.203 9.462 4.026 1.00 89.69 96 ALA A O 1
ATOM 777 N N . GLU A 1 97 ? -9.496 10.920 4.015 1.00 91.06 97 GLU A N 1
ATOM 778 C CA . GLU A 1 97 ? -10.271 12.046 4.556 1.00 91.06 97 GLU A CA 1
ATOM 779 C C . GLU A 1 97 ? -11.386 12.488 3.603 1.00 91.06 97 GLU A C 1
ATOM 781 O O . GLU A 1 97 ? -12.536 12.684 3.998 1.00 91.06 97 GLU A O 1
ATOM 786 N N . ARG A 1 98 ? -11.072 12.617 2.309 1.00 91.75 98 ARG A N 1
ATOM 787 C CA . ARG A 1 98 ? -12.058 12.996 1.290 1.00 91.75 98 ARG A CA 1
ATOM 788 C C . ARG A 1 98 ? -13.188 11.987 1.206 1.00 91.75 98 ARG A C 1
ATOM 790 O O . ARG A 1 98 ? -14.324 12.392 0.988 1.00 91.75 98 ARG A O 1
ATOM 797 N N . GLU A 1 99 ? -12.905 10.700 1.368 1.00 89.38 99 GLU A N 1
ATOM 798 C CA . GLU A 1 99 ? -13.938 9.675 1.362 1.00 89.38 99 GLU A CA 1
ATOM 799 C C . GLU A 1 99 ? -14.910 9.811 2.534 1.00 89.38 99 GLU A C 1
ATOM 801 O O . GLU A 1 99 ? -16.116 9.684 2.323 1.00 89.38 99 GLU A O 1
ATOM 806 N N . GLU A 1 100 ? -14.401 10.108 3.729 1.00 88.88 100 GLU A N 1
ATOM 807 C CA . GLU A 1 100 ? -15.228 10.365 4.913 1.00 88.88 100 GLU A CA 1
ATOM 808 C C . GLU A 1 100 ? -16.085 11.618 4.754 1.00 88.88 100 GLU A C 1
ATOM 810 O O . GLU A 1 100 ? -17.258 11.617 5.110 1.00 88.88 100 GLU A O 1
ATOM 815 N N . LEU A 1 101 ? -15.525 12.664 4.144 1.00 91.00 101 LEU A N 1
ATOM 816 C CA . LEU A 1 101 ? -16.238 13.900 3.817 1.00 91.00 101 LEU A CA 1
ATOM 817 C C . LEU A 1 101 ? -17.126 13.777 2.568 1.00 91.00 101 LEU A C 1
ATOM 819 O O . LEU A 1 101 ? -17.620 14.781 2.056 1.00 91.00 101 LEU A O 1
ATOM 823 N N . GLU A 1 102 ? -17.274 12.570 2.021 1.00 89.00 102 GLU A N 1
ATOM 824 C CA . GLU A 1 102 ? -18.002 12.279 0.786 1.00 89.00 102 GLU A CA 1
ATOM 825 C C . GLU A 1 102 ? -17.580 13.115 -0.439 1.00 89.00 102 GLU A C 1
ATOM 827 O O . GLU A 1 102 ? -18.348 13.315 -1.389 1.00 89.00 102 GLU A O 1
ATOM 832 N N . LYS A 1 103 ? -16.334 13.579 -0.464 1.00 91.44 103 LYS A N 1
ATOM 833 C CA . LYS A 1 103 ? -15.749 14.327 -1.575 1.00 91.44 103 LYS A CA 1
ATOM 834 C C . LYS A 1 103 ? -15.257 13.377 -2.680 1.00 91.44 103 LYS A C 1
ATOM 836 O O . LYS A 1 103 ? -14.971 12.199 -2.436 1.00 91.44 103 LYS A O 1
ATOM 841 N N . PRO A 1 104 ? -15.152 13.859 -3.932 1.00 89.56 104 PRO A N 1
ATOM 842 C CA . PRO A 1 104 ? -14.505 13.105 -5.002 1.00 89.56 104 PRO A CA 1
ATOM 843 C C . PRO A 1 104 ? -13.059 12.764 -4.635 1.00 89.56 104 PRO A C 1
ATOM 845 O O . PRO A 1 104 ? -12.334 13.633 -4.137 1.00 89.56 104 PRO A O 1
ATOM 848 N N . LEU A 1 105 ? -12.654 11.517 -4.893 1.00 90.44 105 LEU A N 1
ATOM 849 C CA . LEU A 1 105 ? -11.262 11.097 -4.738 1.00 90.44 105 LEU A CA 1
ATOM 850 C C . LEU A 1 105 ? -10.403 11.695 -5.845 1.00 90.44 105 LEU A C 1
ATOM 852 O O . LEU A 1 105 ? -10.878 11.942 -6.954 1.00 90.44 105 LEU A O 1
ATOM 856 N N . GLN A 1 106 ? -9.137 11.886 -5.523 1.00 92.38 106 GLN A N 1
ATOM 857 C CA . GLN A 1 106 ? -8.098 12.232 -6.471 1.00 92.38 106 GLN A CA 1
ATOM 858 C C . GLN A 1 106 ? -7.429 10.950 -6.974 1.00 92.38 106 GLN A C 1
ATOM 860 O O . GLN A 1 106 ? -7.230 10.003 -6.213 1.00 92.38 106 GLN A O 1
ATOM 865 N N . TYR A 1 107 ? -7.083 10.918 -8.257 1.00 88.12 107 TYR A N 1
ATOM 866 C CA . TYR A 1 107 ? -6.459 9.760 -8.890 1.00 88.12 107 TYR A CA 1
ATOM 867 C C . TYR A 1 107 ? -5.127 10.160 -9.507 1.00 88.12 107 TYR A C 1
ATOM 869 O O . TYR A 1 107 ? -4.969 11.279 -9.991 1.00 88.12 107 TYR A O 1
ATOM 877 N N . THR A 1 108 ? -4.190 9.220 -9.518 1.00 90.62 108 THR A N 1
ATOM 878 C CA . THR A 1 108 ? -2.906 9.362 -10.199 1.00 90.62 108 THR A CA 1
ATOM 879 C C . THR A 1 108 ? -2.572 8.075 -10.937 1.00 90.62 108 THR A C 1
ATOM 881 O O . THR A 1 108 ? -3.042 6.993 -10.577 1.00 90.62 108 THR A O 1
ATOM 884 N N . VAL A 1 109 ? -1.770 8.189 -11.989 1.00 91.75 109 VAL A N 1
ATOM 885 C CA . VAL A 1 109 ? -1.279 7.032 -12.739 1.00 91.75 109 VAL A CA 1
ATOM 886 C C . VAL A 1 109 ? -0.242 6.311 -11.882 1.00 91.75 109 VAL A C 1
ATOM 888 O O . VAL A 1 109 ? 0.606 6.966 -11.277 1.00 91.75 109 VAL A O 1
ATOM 891 N N . LEU A 1 110 ? -0.277 4.977 -11.846 1.00 92.81 110 LEU A N 1
ATOM 892 C CA . LEU A 1 110 ? 0.675 4.151 -11.082 1.00 92.81 110 LEU A CA 1
ATOM 893 C C . LEU A 1 110 ? 1.807 3.569 -11.941 1.00 92.81 110 LEU A C 1
ATOM 895 O O . LEU A 1 110 ? 2.829 3.157 -11.407 1.00 92.81 110 LEU A O 1
ATOM 899 N N . ASN A 1 111 ? 1.661 3.558 -13.268 1.00 93.31 111 ASN A N 1
ATOM 900 C CA . ASN A 1 111 ? 2.684 3.037 -14.176 1.00 93.31 111 ASN A CA 1
ATOM 901 C C . ASN A 1 111 ? 3.945 3.910 -14.137 1.00 93.31 111 ASN A C 1
ATOM 903 O O . ASN A 1 111 ? 3.854 5.141 -14.149 1.00 93.31 111 ASN A O 1
ATOM 907 N N . ARG A 1 112 ? 5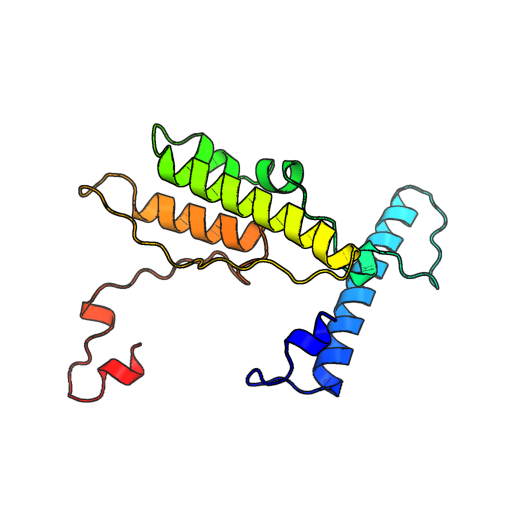.122 3.279 -14.100 1.00 93.19 112 ARG A N 1
ATOM 908 C CA . ARG A 1 112 ? 6.421 3.959 -13.995 1.00 93.19 112 ARG A CA 1
ATOM 909 C C . ARG A 1 112 ? 7.427 3.394 -14.987 1.00 93.19 112 ARG A C 1
ATOM 911 O O . ARG A 1 112 ? 7.371 2.220 -15.336 1.00 93.19 112 ARG A O 1
ATOM 918 N N . ILE A 1 113 ? 8.368 4.245 -15.387 1.00 92.88 113 ILE A N 1
ATOM 919 C CA . ILE A 1 113 ? 9.546 3.872 -16.168 1.00 92.88 113 ILE A CA 1
ATOM 920 C C . ILE A 1 113 ? 10.767 4.134 -15.291 1.00 92.88 113 ILE A C 1
ATOM 922 O O . ILE A 1 113 ? 10.977 5.258 -14.837 1.00 92.88 113 ILE A O 1
ATOM 926 N N . PHE A 1 114 ? 11.571 3.101 -15.052 1.00 91.06 114 PHE A N 1
ATOM 927 C CA . PHE A 1 114 ? 12.827 3.223 -14.317 1.00 91.06 114 PHE A CA 1
ATOM 928 C C . PHE A 1 114 ? 13.978 3.363 -15.317 1.00 91.06 114 PHE A C 1
ATOM 930 O O . PHE A 1 114 ? 14.303 2.415 -16.029 1.00 91.06 114 PHE A O 1
ATOM 937 N N . LEU A 1 115 ? 14.587 4.549 -15.379 1.00 91.06 115 LEU A N 1
ATOM 938 C CA . LEU A 1 115 ? 15.692 4.866 -16.287 1.00 91.06 115 LEU A CA 1
ATOM 939 C C . LEU A 1 115 ? 17.023 4.900 -15.531 1.00 91.06 115 LEU A C 1
ATOM 941 O O . LEU A 1 115 ? 17.087 5.353 -14.391 1.00 91.06 115 LEU A O 1
ATOM 945 N N . GLY A 1 116 ? 18.090 4.420 -16.168 1.00 88.75 116 GLY A N 1
ATOM 946 C CA . GLY A 1 116 ? 19.442 4.448 -15.607 1.00 88.75 116 GLY A CA 1
ATOM 947 C C . GLY A 1 116 ? 20.345 3.357 -16.174 1.00 88.75 116 GLY A C 1
ATOM 948 O O . GLY A 1 116 ? 19.870 2.390 -16.779 1.00 88.75 116 GLY A O 1
ATOM 949 N N . ASN A 1 117 ? 21.650 3.492 -15.944 1.00 90.56 117 ASN A N 1
ATOM 950 C CA . ASN A 1 117 ? 22.662 2.550 -16.425 1.00 90.56 117 ASN A CA 1
ATOM 951 C C . ASN A 1 117 ? 22.431 1.119 -15.896 1.00 90.56 117 ASN A C 1
ATOM 953 O O . ASN A 1 117 ? 21.791 0.926 -14.856 1.00 90.56 117 ASN A O 1
ATOM 957 N N . PRO A 1 118 ? 22.899 0.072 -16.597 1.00 90.31 118 PRO A N 1
ATOM 958 C CA . PRO A 1 118 ? 22.897 -1.289 -16.062 1.00 90.31 118 PRO A CA 1
ATOM 959 C C . PRO A 1 118 ? 23.530 -1.347 -14.660 1.00 90.31 118 PRO A C 1
ATOM 961 O O . PRO A 1 118 ? 24.489 -0.637 -14.383 1.00 90.31 118 PRO A O 1
ATOM 964 N N . GLY A 1 119 ? 22.963 -2.154 -13.760 1.00 85.31 119 GLY A N 1
ATOM 965 C CA . GLY A 1 119 ? 23.469 -2.298 -12.386 1.00 85.31 119 GLY A CA 1
ATOM 966 C C . GLY A 1 119 ? 23.007 -1.241 -11.370 1.00 85.31 119 GLY A C 1
ATOM 967 O O . GLY A 1 119 ? 23.240 -1.426 -10.184 1.00 85.31 119 GLY A O 1
ATOM 968 N N . THR A 1 120 ? 22.275 -0.189 -11.761 1.00 86.19 120 THR A N 1
ATOM 969 C CA . THR A 1 120 ? 21.816 0.874 -10.829 1.00 86.19 120 THR A CA 1
ATOM 970 C C . THR A 1 120 ? 20.568 0.513 -10.004 1.00 86.19 120 THR A C 1
ATOM 972 O O . THR A 1 120 ? 19.776 1.382 -9.649 1.00 86.19 120 THR A O 1
ATOM 975 N N . GLY A 1 121 ? 20.318 -0.775 -9.759 1.00 89.00 121 GLY A N 1
ATOM 976 C CA . GLY A 1 121 ? 19.226 -1.225 -8.885 1.00 89.00 121 GLY A CA 1
ATOM 977 C C . GLY A 1 121 ? 17.795 -1.068 -9.423 1.00 89.00 121 GLY A C 1
ATOM 978 O O . GLY A 1 121 ? 16.857 -1.252 -8.657 1.00 89.00 121 GLY A O 1
ATOM 979 N N . LYS A 1 122 ? 17.582 -0.777 -10.717 1.00 94.19 122 LYS A N 1
ATOM 980 C CA . LYS A 1 122 ? 16.234 -0.585 -11.310 1.00 94.19 122 LYS A CA 1
ATOM 981 C C . LYS A 1 122 ? 15.245 -1.706 -10.970 1.00 94.19 122 LYS A C 1
ATOM 983 O O . LYS A 1 122 ? 14.125 -1.435 -10.551 1.00 94.19 122 LYS A O 1
ATOM 988 N N . THR A 1 123 ? 15.668 -2.961 -11.122 1.00 92.69 123 THR A N 1
ATOM 989 C CA . THR A 1 123 ? 14.831 -4.135 -10.826 1.00 92.69 123 THR A CA 1
ATOM 990 C C . THR A 1 123 ? 14.506 -4.232 -9.336 1.00 92.69 123 THR A C 1
ATOM 992 O O . THR A 1 123 ? 13.379 -4.554 -8.969 1.00 92.69 123 THR A O 1
ATOM 995 N N . THR A 1 124 ? 15.465 -3.890 -8.472 1.00 93.94 124 THR A N 1
ATOM 996 C CA . THR A 1 124 ? 15.264 -3.821 -7.020 1.00 93.94 124 THR A CA 1
ATOM 997 C C . THR A 1 124 ? 14.225 -2.761 -6.668 1.00 93.94 124 THR A C 1
ATOM 999 O O . THR A 1 124 ? 13.262 -3.062 -5.968 1.00 93.94 124 THR A O 1
ATOM 1002 N N . VAL A 1 125 ? 14.363 -1.550 -7.216 1.00 94.81 125 VAL A N 1
ATOM 1003 C CA . VAL A 1 125 ? 13.412 -0.453 -6.991 1.00 94.81 125 VAL A CA 1
ATOM 1004 C C . VAL A 1 125 ? 12.018 -0.822 -7.499 1.00 94.81 125 VAL A C 1
ATOM 1006 O O . VAL A 1 125 ? 11.038 -0.552 -6.814 1.00 94.81 125 VAL A O 1
ATOM 1009 N N . ALA A 1 126 ? 11.904 -1.495 -8.648 1.00 94.75 126 ALA A N 1
ATOM 1010 C CA . ALA A 1 126 ? 10.617 -1.959 -9.167 1.00 94.75 126 ALA A CA 1
ATOM 1011 C C . ALA A 1 126 ? 9.922 -2.952 -8.217 1.00 94.75 126 ALA A C 1
ATOM 1013 O O . ALA A 1 126 ? 8.721 -2.824 -7.976 1.00 94.75 126 ALA A O 1
ATOM 1014 N N . ARG A 1 127 ? 10.672 -3.898 -7.629 1.00 95.69 127 ARG A N 1
ATOM 1015 C CA . ARG A 1 127 ? 10.158 -4.831 -6.609 1.00 95.69 127 ARG A CA 1
ATOM 1016 C C . ARG A 1 127 ? 9.672 -4.096 -5.363 1.00 95.69 127 ARG A C 1
ATOM 1018 O O . ARG A 1 127 ? 8.560 -4.348 -4.906 1.00 95.69 127 ARG A O 1
ATOM 1025 N N . ILE A 1 128 ? 10.479 -3.175 -4.840 1.00 95.88 128 ILE A N 1
ATOM 1026 C CA . ILE A 1 128 ? 10.121 -2.386 -3.655 1.00 95.88 128 ILE A CA 1
ATOM 1027 C C . ILE A 1 128 ? 8.880 -1.532 -3.937 1.00 95.88 128 ILE A C 1
ATOM 1029 O O . ILE A 1 128 ? 7.955 -1.502 -3.131 1.00 95.88 128 ILE A O 1
ATOM 1033 N N . TYR A 1 129 ? 8.816 -0.895 -5.107 1.00 95.56 129 TYR A N 1
ATOM 1034 C CA . TYR A 1 129 ? 7.674 -0.088 -5.525 1.00 95.56 129 TYR A CA 1
ATOM 1035 C C . TYR A 1 129 ? 6.385 -0.913 -5.635 1.00 95.56 129 TYR A C 1
ATOM 1037 O O . TYR A 1 129 ? 5.339 -0.481 -5.155 1.00 95.56 129 TYR A O 1
ATOM 1045 N N . ALA A 1 130 ? 6.445 -2.119 -6.208 1.00 95.88 130 ALA A N 1
ATOM 1046 C CA . ALA A 1 130 ? 5.289 -3.012 -6.272 1.00 95.88 130 ALA A CA 1
ATOM 1047 C C . ALA A 1 130 ? 4.801 -3.425 -4.875 1.00 95.88 130 ALA A C 1
ATOM 1049 O O . ALA A 1 130 ? 3.596 -3.389 -4.611 1.00 95.88 130 ALA A O 1
ATOM 1050 N N . GLN A 1 131 ? 5.726 -3.747 -3.964 1.00 96.50 131 GLN A N 1
ATOM 1051 C CA . GLN A 1 131 ? 5.378 -4.066 -2.581 1.00 96.50 131 GLN A CA 1
ATOM 1052 C C . GLN A 1 131 ? 4.773 -2.857 -1.858 1.00 96.50 131 GLN A C 1
ATOM 1054 O O . GLN A 1 131 ? 3.753 -3.000 -1.194 1.00 96.50 131 GLN A O 1
ATOM 1059 N N . LEU A 1 132 ? 5.322 -1.657 -2.059 1.00 95.44 132 LEU A N 1
ATOM 1060 C CA . LEU A 1 132 ? 4.770 -0.406 -1.535 1.00 95.44 132 LEU A CA 1
ATOM 1061 C C . LEU A 1 132 ? 3.330 -0.174 -2.002 1.00 95.44 132 LEU A C 1
ATOM 1063 O O . LEU A 1 132 ? 2.461 0.153 -1.196 1.00 95.44 132 LEU A O 1
ATOM 1067 N N . LEU A 1 133 ? 3.050 -0.361 -3.295 1.00 94.69 133 LEU A N 1
ATOM 1068 C CA . LEU A 1 133 ? 1.693 -0.230 -3.826 1.00 94.69 133 LEU A CA 1
ATOM 1069 C C . LEU A 1 133 ? 0.733 -1.262 -3.214 1.00 94.69 133 LEU A C 1
ATOM 1071 O O . LEU A 1 133 ? -0.431 -0.940 -2.974 1.00 94.69 133 LEU A O 1
ATOM 1075 N N . ALA A 1 134 ? 1.199 -2.482 -2.944 1.00 93.31 134 ALA A N 1
ATOM 1076 C CA . ALA A 1 134 ? 0.406 -3.499 -2.257 1.00 93.31 134 ALA A CA 1
ATOM 1077 C C . ALA A 1 134 ? 0.168 -3.150 -0.776 1.00 93.31 134 ALA A C 1
ATOM 1079 O O . ALA A 1 134 ? -0.964 -3.248 -0.305 1.00 93.31 134 ALA A O 1
ATOM 1080 N N . ASP A 1 135 ? 1.187 -2.664 -0.066 1.00 92.50 135 ASP A N 1
ATOM 1081 C CA . ASP A 1 135 ? 1.087 -2.224 1.333 1.00 92.50 135 ASP A CA 1
ATOM 1082 C C . ASP A 1 135 ? 0.135 -1.024 1.490 1.00 92.50 135 ASP A C 1
ATOM 1084 O O . ASP A 1 135 ? -0.593 -0.914 2.481 1.00 92.50 135 ASP A O 1
ATOM 1088 N N . MET A 1 136 ? 0.093 -0.155 0.475 1.00 90.69 136 MET A N 1
ATOM 1089 C CA . MET A 1 136 ? -0.863 0.946 0.325 1.00 90.69 136 MET A CA 1
ATOM 1090 C C . MET A 1 136 ? -2.274 0.490 -0.095 1.00 90.69 136 MET A C 1
ATOM 1092 O O . MET A 1 136 ? -3.198 1.302 -0.142 1.00 90.69 136 MET A O 1
ATOM 1096 N N . GLY A 1 137 ? -2.468 -0.790 -0.426 1.00 88.88 137 GLY A N 1
ATOM 1097 C CA . GLY A 1 137 ? -3.740 -1.330 -0.916 1.00 88.88 137 GLY A CA 1
ATOM 1098 C C . GLY A 1 137 ? -4.130 -0.856 -2.322 1.00 88.88 137 GLY A C 1
ATOM 1099 O O . GLY A 1 137 ? -5.283 -1.014 -2.724 1.00 88.88 137 GLY A O 1
ATOM 1100 N N . LEU A 1 138 ? -3.187 -0.271 -3.068 1.00 89.50 138 LEU A N 1
ATOM 1101 C CA . LEU A 1 138 ? -3.362 0.156 -4.460 1.00 89.50 138 LEU A CA 1
ATOM 1102 C C . LEU A 1 138 ? -3.245 -1.023 -5.435 1.00 89.50 138 LEU A C 1
ATOM 1104 O O . LEU A 1 138 ? -3.835 -0.991 -6.515 1.00 89.50 138 LEU A O 1
ATOM 1108 N N . LEU A 1 139 ? -2.526 -2.075 -5.039 1.00 91.00 139 LEU A N 1
ATOM 1109 C CA . LEU A 1 139 ? -2.488 -3.366 -5.721 1.00 91.00 139 LEU A CA 1
ATOM 1110 C C . LEU A 1 139 ? -3.021 -4.475 -4.815 1.00 91.00 139 LEU A C 1
ATOM 1112 O O . LEU A 1 139 ? -2.923 -4.414 -3.594 1.00 91.00 139 LEU A O 1
ATOM 1116 N N . SER A 1 140 ? -3.566 -5.523 -5.434 1.00 86.31 140 SER A N 1
ATOM 1117 C CA . SER A 1 140 ? -4.020 -6.717 -4.708 1.00 86.31 140 SER A CA 1
ATOM 1118 C C . SER A 1 140 ? -2.866 -7.617 -4.254 1.00 86.31 140 SER A C 1
ATOM 1120 O O . SER A 1 140 ? -3.016 -8.355 -3.283 1.00 86.31 140 SER A O 1
ATOM 1122 N N . LYS A 1 141 ? -1.733 -7.571 -4.965 1.00 88.19 141 LYS A N 1
ATOM 1123 C CA . LYS A 1 141 ? -0.510 -8.338 -4.709 1.00 88.19 141 LYS A CA 1
ATOM 1124 C C . LYS A 1 141 ? 0.709 -7.472 -5.036 1.00 88.19 141 LYS A C 1
ATOM 1126 O O . LYS A 1 141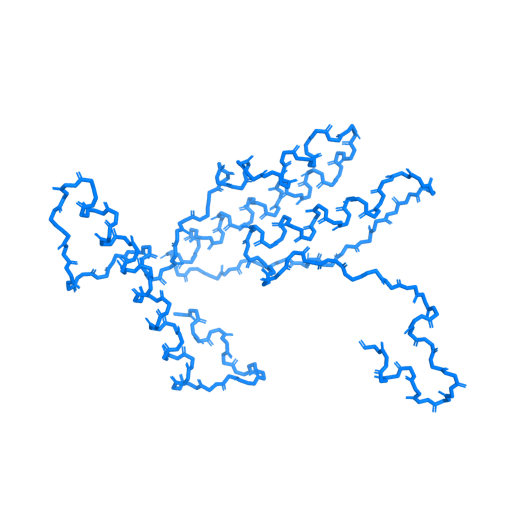 ? 0.641 -6.671 -5.963 1.00 88.19 141 LYS A O 1
ATOM 1131 N N . GLY A 1 142 ? 1.804 -7.669 -4.302 1.00 89.44 142 GLY A N 1
ATOM 1132 C CA . GLY A 1 142 ? 3.095 -6.995 -4.524 1.00 89.44 142 GLY A CA 1
ATOM 1133 C C . GLY A 1 142 ? 4.086 -7.790 -5.381 1.00 89.44 142 GLY A C 1
ATOM 1134 O O . GLY A 1 142 ? 5.254 -7.426 -5.466 1.00 89.44 142 GLY A O 1
ATOM 1135 N N . GLU A 1 143 ? 3.648 -8.898 -5.985 1.00 91.62 143 GLU A N 1
ATOM 1136 C CA . GLU A 1 143 ? 4.490 -9.747 -6.831 1.00 91.62 143 GLU A CA 1
ATOM 1137 C C . GLU A 1 143 ? 4.875 -9.026 -8.130 1.00 91.62 143 GLU A C 1
ATOM 1139 O O . GLU A 1 143 ? 4.039 -8.383 -8.768 1.00 91.62 143 GLU A O 1
ATOM 1144 N N . VAL A 1 144 ? 6.139 -9.161 -8.538 1.00 92.81 144 VAL A N 1
ATOM 1145 C CA . VAL A 1 144 ? 6.649 -8.595 -9.791 1.00 92.81 144 VAL A CA 1
ATOM 1146 C C . VAL A 1 144 ? 6.957 -9.712 -10.770 1.00 92.81 144 VAL A C 1
ATOM 1148 O O . VAL A 1 144 ? 7.818 -10.552 -10.520 1.00 92.81 144 VAL A O 1
ATOM 1151 N N . LEU A 1 145 ? 6.289 -9.675 -11.920 1.00 92.62 145 LEU A N 1
ATOM 1152 C CA . LEU A 1 145 ? 6.592 -10.541 -13.051 1.00 92.62 145 LEU A CA 1
ATOM 1153 C C . LEU A 1 145 ? 7.626 -9.854 -13.941 1.00 92.62 145 LEU A C 1
ATOM 1155 O O . LEU A 1 145 ? 7.352 -8.814 -14.538 1.00 92.62 145 LEU A O 1
ATOM 1159 N N . HIS A 1 146 ? 8.817 -10.439 -14.029 1.00 88.88 146 HIS A N 1
ATOM 1160 C CA . HIS A 1 146 ? 9.842 -9.965 -14.948 1.00 88.88 146 HIS A CA 1
ATOM 1161 C C . HIS A 1 146 ? 9.600 -10.552 -16.339 1.00 88.88 146 HIS A C 1
ATOM 1163 O O . HIS A 1 146 ? 9.497 -11.770 -16.490 1.00 88.88 146 HIS A O 1
ATOM 1169 N N . LYS A 1 147 ? 9.528 -9.682 -17.346 1.00 89.44 147 LYS A N 1
ATOM 1170 C CA . LYS A 1 147 ? 9.349 -10.062 -18.745 1.00 89.44 147 LYS A CA 1
ATOM 1171 C C . LYS A 1 147 ? 10.307 -9.280 -19.629 1.00 89.44 147 LYS A C 1
ATOM 1173 O O . LYS A 1 147 ? 10.516 -8.086 -19.423 1.00 89.44 147 LYS A O 1
ATOM 1178 N N . ASN A 1 148 ? 10.874 -9.961 -20.610 1.00 85.19 148 ASN A N 1
ATOM 1179 C CA . ASN A 1 148 ? 11.685 -9.373 -21.664 1.00 85.19 148 ASN A CA 1
ATOM 1180 C C . ASN A 1 148 ? 10.843 -9.182 -22.931 1.00 85.19 148 ASN A C 1
ATOM 1182 O O . ASN A 1 148 ? 9.837 -9.870 -23.095 1.00 85.19 148 ASN A O 1
ATOM 1186 N N . PRO A 1 149 ? 11.261 -8.318 -23.876 1.00 84.88 149 PRO A N 1
ATOM 1187 C CA . PRO A 1 149 ? 10.565 -8.169 -25.155 1.00 84.88 149 PRO A CA 1
ATOM 1188 C C . PRO A 1 149 ? 10.338 -9.499 -25.889 1.00 84.88 149 PRO A C 1
ATOM 1190 O O . PRO A 1 149 ? 9.291 -9.686 -26.495 1.00 84.88 149 PRO A O 1
ATOM 1193 N N . SER A 1 150 ? 11.274 -10.448 -25.777 1.00 84.12 150 SER A N 1
ATOM 1194 C CA . SER A 1 150 ? 11.154 -11.797 -26.346 1.00 84.12 150 SER A CA 1
ATOM 1195 C C . SER A 1 150 ? 9.976 -12.599 -25.795 1.00 84.12 150 SER A C 1
ATOM 1197 O O . SER A 1 150 ? 9.449 -13.446 -26.503 1.00 84.12 150 SER A O 1
ATOM 1199 N N . ASP A 1 151 ? 9.551 -12.331 -24.560 1.00 81.62 151 ASP A N 1
ATOM 1200 C CA . ASP A 1 151 ? 8.450 -13.057 -23.918 1.00 81.62 151 ASP A CA 1
ATOM 1201 C C . ASP A 1 151 ? 7.078 -12.633 -24.462 1.00 81.62 151 ASP A C 1
ATOM 1203 O O . ASP A 1 151 ? 6.085 -13.298 -24.181 1.00 81.62 151 ASP A O 1
ATOM 1207 N N . PHE A 1 152 ? 7.032 -11.533 -25.223 1.00 77.06 152 PHE A N 1
ATOM 1208 C CA . PHE A 1 152 ? 5.831 -10.982 -25.857 1.00 77.06 152 PHE A CA 1
ATOM 1209 C C . PHE A 1 152 ? 5.818 -11.181 -27.384 1.00 77.06 152 PHE A C 1
ATOM 1211 O O . PHE A 1 152 ? 4.866 -10.788 -28.062 1.00 77.06 152 PHE A O 1
ATOM 1218 N N . ILE A 1 153 ? 6.881 -11.757 -27.958 1.00 72.94 153 ILE A N 1
ATOM 1219 C CA . ILE A 1 153 ? 6.991 -12.008 -29.398 1.00 72.94 153 ILE A CA 1
ATOM 1220 C C . ILE A 1 153 ? 6.694 -13.485 -29.646 1.00 72.94 153 ILE A C 1
ATOM 1222 O O . ILE A 1 153 ? 7.531 -14.354 -29.406 1.00 72.94 153 ILE A O 1
ATOM 1226 N N . GLY A 1 154 ? 5.499 -13.764 -30.164 1.00 62.53 154 GLY A N 1
ATOM 1227 C CA . GLY A 1 154 ? 5.142 -15.105 -30.600 1.00 62.53 154 GLY A CA 1
ATOM 1228 C C . GLY A 1 154 ? 5.927 -15.524 -31.847 1.00 62.53 154 GLY A C 1
ATOM 1229 O O . GLY A 1 154 ? 6.263 -14.700 -32.696 1.00 62.53 154 GLY A O 1
ATOM 1230 N N . SER A 1 155 ? 6.200 -16.823 -31.988 1.00 64.38 155 SER A N 1
ATOM 1231 C CA . SER A 1 155 ? 6.945 -17.383 -33.128 1.00 64.38 155 SER A CA 1
ATOM 1232 C C . SER A 1 155 ? 6.187 -17.320 -34.464 1.00 64.38 155 SER A C 1
ATOM 1234 O O . SER A 1 155 ? 6.772 -17.594 -35.511 1.00 64.38 155 SER A O 1
ATOM 1236 N N . VAL A 1 156 ? 4.898 -16.958 -34.441 1.00 56.19 156 VAL A N 1
ATOM 1237 C CA . VAL A 1 156 ? 4.003 -16.878 -35.603 1.00 56.19 156 VAL A CA 1
ATOM 1238 C C . VAL A 1 156 ? 3.112 -15.629 -35.497 1.00 56.19 156 VAL A C 1
ATOM 1240 O O . VAL A 1 156 ? 2.773 -15.182 -34.398 1.00 56.19 156 VAL A O 1
ATOM 1243 N N . LEU A 1 157 ? 2.718 -15.056 -36.641 1.00 48.22 157 LEU A N 1
ATOM 1244 C CA . LEU A 1 157 ? 1.771 -13.934 -36.733 1.00 48.22 157 LEU A CA 1
ATOM 1245 C C . LEU A 1 157 ? 0.468 -14.246 -35.971 1.00 48.22 157 LEU A C 1
ATOM 1247 O O . LEU A 1 157 ? -0.192 -15.242 -36.252 1.00 48.22 157 LEU A O 1
ATOM 1251 N N . GLY A 1 158 ? 0.111 -13.388 -35.011 1.00 58.91 158 GLY A N 1
ATOM 1252 C CA . GLY A 1 158 ? -1.065 -13.542 -34.140 1.00 58.91 158 GLY A CA 1
ATOM 1253 C C . GLY A 1 158 ? -0.778 -14.159 -32.763 1.00 58.91 158 GLY A C 1
ATOM 1254 O O . GLY A 1 158 ? -1.595 -14.030 -31.858 1.00 58.91 158 GLY A O 1
ATOM 1255 N N . SER A 1 159 ? 0.396 -14.762 -32.547 1.00 58.94 159 SER A N 1
ATOM 1256 C CA . SER A 1 159 ? 0.745 -15.375 -31.254 1.00 58.94 159 SER A CA 1
ATOM 1257 C C . SER A 1 159 ? 1.180 -14.366 -30.180 1.00 58.94 159 SER A C 1
ATOM 1259 O O . SER A 1 159 ? 1.095 -14.678 -28.996 1.00 58.94 159 SER A O 1
ATOM 1261 N N . SER A 1 160 ? 1.589 -13.149 -30.558 1.00 56.28 160 SER A N 1
AT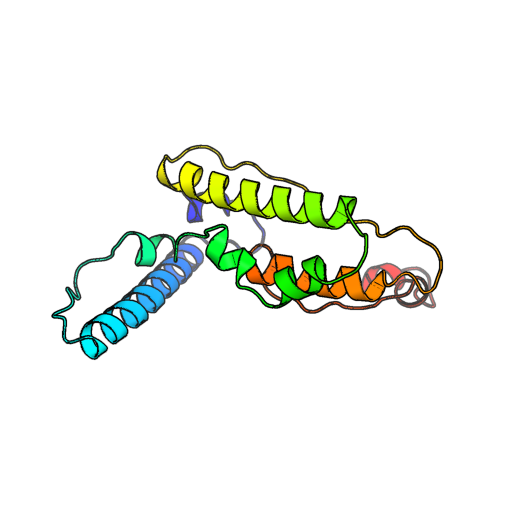OM 1262 C CA . SER A 1 160 ? 1.934 -12.083 -29.600 1.00 56.28 160 SER A CA 1
ATOM 1263 C C . SER A 1 160 ? 0.732 -11.612 -28.767 1.00 56.28 160 SER A C 1
ATOM 1265 O O . SER A 1 160 ? 0.889 -11.278 -27.596 1.00 56.28 160 SER A O 1
ATOM 1267 N N . GLU A 1 161 ? -0.482 -11.639 -29.330 1.00 61.00 161 GLU A N 1
ATOM 1268 C CA . GLU A 1 161 ? -1.715 -11.217 -28.641 1.00 61.00 161 GLU A CA 1
ATOM 1269 C C . GLU A 1 161 ? -2.139 -12.211 -27.540 1.00 61.00 161 GLU A C 1
ATOM 1271 O O . GLU A 1 161 ? -2.810 -11.832 -26.590 1.00 61.00 161 GLU A O 1
ATOM 1276 N N . GLN A 1 162 ? -1.701 -13.475 -27.625 1.00 57.56 162 GLN A N 1
ATOM 1277 C CA . GLN A 1 162 ? -1.939 -14.510 -26.604 1.00 57.56 162 GLN A CA 1
ATOM 1278 C C . GLN A 1 162 ? -0.893 -14.514 -25.477 1.00 57.56 162 GLN A C 1
ATOM 1280 O O . GLN A 1 162 ? -1.099 -15.162 -24.452 1.00 57.56 162 GLN A O 1
ATOM 1285 N N . GLN A 1 163 ? 0.246 -13.847 -25.685 1.00 56.19 163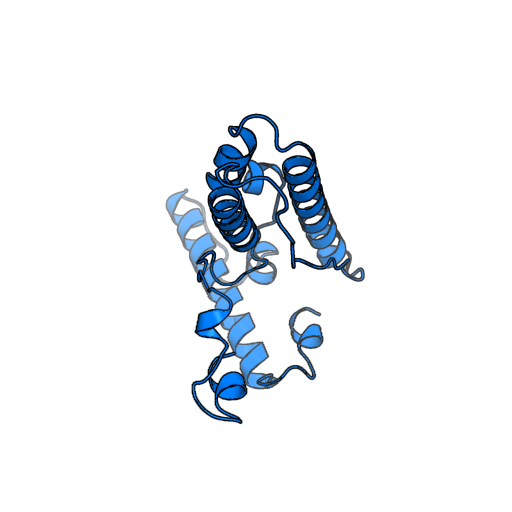 GLN A N 1
ATOM 1286 C CA . GLN A 1 163 ? 1.368 -13.789 -24.739 1.00 56.19 163 GLN A CA 1
ATOM 1287 C C . GLN A 1 163 ? 1.462 -12.454 -23.984 1.00 56.19 163 GLN A C 1
ATOM 1289 O O . GLN A 1 163 ? 2.302 -12.322 -23.090 1.00 56.19 163 GLN A O 1
ATOM 1294 N N . THR A 1 164 ? 0.607 -11.491 -24.338 1.00 50.22 164 THR A N 1
ATOM 1295 C CA . THR A 1 164 ? 0.462 -10.190 -23.671 1.00 50.22 164 THR A CA 1
ATOM 1296 C C . THR A 1 164 ? -0.659 -10.249 -22.640 1.00 50.22 164 THR A C 1
ATOM 1298 O O . THR A 1 164 ? -0.453 -9.722 -21.524 1.00 50.22 164 THR A O 1
#